Protein AF-A0A6J0C8S7-F1 (afdb_monomer_lite)

Radius of gyration: 35.41 Å; chains: 1; bounding box: 100×34×95 Å

Sequence (173 aa):
MGSNGHSARLMCNDGNVSSAFSALHLLRSYSLLAPPADALLGRHFMNTDGSATAALQKRLRGGKKPIPTEQKDEKYYERRKRNNEAAKKSRDARKIREDHIALKALMLEHENAILKVQIASLREEAQSLRHVLIKQQTSGISQVSPIDATTTGNNRDPRSQPRSTAASLPCRA

Secondary structure (DSSP, 8-state):
-------------------TT-HHHHHHHTTTTPPPTT--S-------SS-TTSTT--------PPPPGGG--HHHHHHHHHHHHHHHHHHHHHHHHHHHHHHHHHHHHHHHHHHHHHHHHHHHHHHHHHHHHHHHHHHTSTT------------------------------

Structure (mmCIF, N/CA/C/O backbone):
data_AF-A0A6J0C8S7-F1
#
_entry.id   AF-A0A6J0C8S7-F1
#
loop_
_atom_site.group_PDB
_atom_site.id
_atom_site.type_symbol
_atom_site.label_atom_id
_atom_site.label_alt_id
_atom_site.label_comp_id
_atom_site.label_asym_id
_atom_site.label_entity_id
_atom_site.label_seq_id
_atom_site.pdbx_PDB_ins_code
_atom_site.Cartn_x
_atom_site.Cartn_y
_atom_site.Cartn_z
_atom_site.occupancy
_atom_site.B_iso_or_equiv
_atom_site.auth_seq_id
_atom_site.auth_comp_id
_atom_site.auth_asym_id
_atom_site.auth_atom_id
_atom_site.pdbx_PDB_model_num
ATOM 1 N N . MET A 1 1 ? 51.017 17.704 -23.552 1.00 39.50 1 MET A N 1
ATOM 2 C CA . MET A 1 1 ? 50.329 18.856 -22.932 1.00 39.50 1 MET A CA 1
ATOM 3 C C . MET A 1 1 ? 49.028 19.040 -23.695 1.00 39.50 1 MET A C 1
ATOM 5 O O . MET A 1 1 ? 49.105 19.370 -24.861 1.00 39.50 1 MET A O 1
ATOM 9 N N . GLY A 1 2 ? 47.820 18.739 -23.249 1.00 43.22 2 GLY A N 1
ATOM 10 C CA . GLY A 1 2 ? 47.225 18.378 -21.968 1.00 43.22 2 GLY A CA 1
ATOM 11 C C . GLY A 1 2 ? 45.726 18.636 -22.189 1.00 43.22 2 GLY A C 1
ATOM 12 O O . GLY A 1 2 ? 45.360 19.684 -22.711 1.00 43.22 2 GLY A O 1
ATOM 13 N N . SER A 1 3 ? 44.886 17.636 -21.951 1.00 44.81 3 SER A N 1
ATOM 14 C CA . SER A 1 3 ? 43.490 17.586 -22.391 1.00 44.81 3 SER A CA 1
ATOM 15 C C . SER A 1 3 ? 42.597 18.610 -21.678 1.00 44.81 3 SER A C 1
ATOM 17 O O . SER A 1 3 ? 42.525 18.624 -20.453 1.00 44.81 3 SER A O 1
ATOM 19 N N . ASN A 1 4 ? 41.843 19.405 -22.442 1.00 42.97 4 ASN A N 1
ATOM 20 C CA . ASN A 1 4 ? 40.779 20.272 -21.927 1.00 42.97 4 ASN A CA 1
ATOM 21 C C . ASN A 1 4 ? 39.500 19.456 -21.678 1.00 42.97 4 ASN A C 1
ATOM 23 O O . ASN A 1 4 ? 38.641 19.336 -22.550 1.00 42.97 4 ASN A O 1
ATOM 27 N N . GLY A 1 5 ? 39.378 18.889 -20.478 1.00 42.19 5 GLY A N 1
ATOM 28 C CA . GLY A 1 5 ? 38.149 18.287 -19.964 1.00 42.19 5 GLY A CA 1
ATOM 29 C C . GLY A 1 5 ? 37.527 19.188 -18.904 1.00 42.19 5 GLY A C 1
ATOM 30 O O . GLY A 1 5 ? 37.996 19.233 -17.771 1.00 42.19 5 GLY A O 1
ATOM 31 N N . HIS A 1 6 ? 36.472 19.911 -19.271 1.00 42.41 6 HIS A N 1
ATOM 32 C CA . HIS A 1 6 ? 35.666 20.693 -18.339 1.00 42.41 6 HIS A CA 1
ATOM 33 C C . HIS A 1 6 ? 34.995 19.746 -17.332 1.00 42.41 6 HIS A C 1
ATOM 35 O O . HIS A 1 6 ? 34.060 19.020 -17.669 1.00 42.41 6 HIS A O 1
ATOM 41 N N . SER A 1 7 ? 35.490 19.749 -16.094 1.00 43.38 7 SER A N 1
ATOM 42 C CA . SER A 1 7 ? 34.882 19.058 -14.958 1.00 43.38 7 SER A CA 1
ATOM 43 C C . SER A 1 7 ? 33.591 19.782 -14.569 1.00 43.38 7 SER A C 1
ATOM 45 O O . SER A 1 7 ? 33.597 20.784 -13.852 1.00 43.38 7 SER A O 1
ATOM 47 N N . ALA A 1 8 ? 32.462 19.316 -15.102 1.00 47.69 8 ALA A N 1
ATOM 48 C CA . ALA A 1 8 ? 31.144 19.804 -14.727 1.00 47.69 8 ALA A CA 1
ATOM 49 C C . ALA A 1 8 ? 30.766 19.262 -13.338 1.00 47.69 8 ALA A C 1
ATOM 51 O O . ALA A 1 8 ? 30.161 18.205 -13.198 1.00 47.69 8 ALA A O 1
ATOM 52 N N . ARG A 1 9 ? 31.180 20.021 -12.321 1.00 44.09 9 ARG A N 1
ATOM 53 C CA . ARG A 1 9 ? 30.407 20.408 -11.133 1.00 44.09 9 ARG A CA 1
ATOM 54 C C . ARG A 1 9 ? 29.438 19.338 -10.592 1.00 44.09 9 ARG A C 1
ATOM 56 O O . ARG A 1 9 ? 28.272 19.285 -10.978 1.00 44.09 9 ARG A O 1
ATOM 63 N N . LEU A 1 10 ? 29.891 18.582 -9.587 1.00 48.19 10 LEU A N 1
ATOM 64 C CA . LEU A 1 10 ? 28.990 18.068 -8.554 1.00 48.19 10 LEU A CA 1
ATOM 65 C C . LEU A 1 10 ? 28.278 19.272 -7.919 1.00 48.19 10 LEU A C 1
ATOM 67 O O . LEU A 1 10 ? 28.908 20.104 -7.272 1.00 48.19 10 LEU A O 1
ATOM 71 N N . MET A 1 11 ? 26.968 19.363 -8.108 1.00 39.91 11 MET A N 1
ATOM 72 C CA . MET A 1 11 ? 26.088 20.105 -7.213 1.00 39.91 11 MET A CA 1
ATOM 73 C C . MET A 1 11 ? 25.202 19.056 -6.552 1.00 39.91 11 MET A C 1
ATOM 75 O O . MET A 1 11 ? 24.139 18.710 -7.067 1.00 39.91 11 MET A O 1
ATOM 79 N N . CYS A 1 12 ? 25.663 18.511 -5.427 1.00 41.50 12 CYS A N 1
ATOM 80 C CA . CYS A 1 12 ? 24.735 18.004 -4.428 1.00 41.50 12 CYS A CA 1
ATOM 81 C C . CYS A 1 12 ? 23.996 19.237 -3.910 1.00 41.50 12 CYS A C 1
ATOM 83 O O . CYS A 1 12 ? 24.548 20.041 -3.164 1.00 41.50 12 CYS A O 1
ATOM 85 N N . ASN A 1 13 ? 22.785 19.450 -4.418 1.00 39.19 13 ASN A N 1
ATOM 86 C CA . ASN A 1 13 ? 21.861 20.412 -3.849 1.00 39.19 13 ASN A CA 1
ATOM 87 C C . ASN A 1 13 ? 21.230 19.734 -2.632 1.00 39.19 13 ASN A C 1
ATOM 89 O O . ASN A 1 13 ? 20.124 19.200 -2.717 1.00 39.19 13 ASN A O 1
ATOM 93 N N . ASP A 1 14 ? 21.978 19.696 -1.529 1.00 42.12 14 ASP A N 1
ATOM 94 C CA . ASP A 1 14 ? 21.438 19.367 -0.216 1.00 42.12 14 ASP A CA 1
ATOM 95 C C . ASP A 1 14 ? 20.547 20.534 0.208 1.00 42.12 14 ASP A C 1
ATOM 97 O O . ASP A 1 14 ? 20.960 21.501 0.850 1.00 42.12 14 ASP A O 1
ATOM 101 N N . GLY A 1 15 ? 19.302 20.466 -0.261 1.00 40.47 15 GLY A N 1
ATOM 102 C CA . GLY A 1 15 ? 18.226 21.349 0.139 1.00 40.47 15 GLY A CA 1
ATOM 103 C C . GLY A 1 15 ? 17.934 21.151 1.618 1.00 40.47 15 GLY A C 1
ATOM 104 O O . GLY A 1 15 ? 17.125 20.312 2.003 1.00 40.47 15 GLY A O 1
ATOM 105 N N . ASN A 1 16 ? 18.580 21.963 2.445 1.00 57.03 16 ASN A N 1
ATOM 106 C CA . ASN A 1 16 ? 18.085 22.309 3.761 1.00 57.03 16 ASN A CA 1
ATOM 107 C C . ASN A 1 16 ? 16.700 22.957 3.610 1.00 57.03 16 ASN A C 1
ATOM 109 O O . ASN A 1 16 ? 16.625 24.093 3.160 1.00 57.03 16 ASN A O 1
ATOM 113 N N . VAL A 1 17 ? 15.633 22.263 4.009 1.00 44.31 17 VAL A N 1
ATOM 114 C CA . VAL A 1 17 ? 14.657 22.822 4.955 1.00 44.31 17 VAL A CA 1
ATOM 115 C C . VAL A 1 17 ? 13.978 21.689 5.721 1.00 44.31 17 VAL A C 1
ATOM 117 O O . VAL A 1 17 ? 13.258 20.858 5.175 1.00 44.31 17 VAL A O 1
ATOM 120 N N . SER A 1 18 ? 14.223 21.686 7.026 1.00 53.66 18 SER A N 1
ATOM 121 C CA . SER A 1 18 ? 13.442 21.010 8.055 1.00 53.66 18 SER A CA 1
ATOM 122 C C . SER A 1 18 ? 11.930 21.141 7.792 1.00 53.66 18 SER A C 1
ATOM 124 O O . SER A 1 18 ? 11.334 22.182 8.063 1.00 53.66 18 SER A O 1
ATOM 126 N N . SER A 1 19 ? 11.288 20.096 7.254 1.00 55.84 19 SER A N 1
ATOM 127 C CA . SER A 1 19 ? 9.820 20.046 7.109 1.00 55.84 19 SER A CA 1
ATOM 128 C C . SER A 1 19 ? 9.114 19.548 8.378 1.00 55.84 19 SER A C 1
ATOM 130 O O . SER A 1 19 ? 7.886 19.478 8.431 1.00 55.84 19 SER A O 1
ATOM 132 N N . ALA A 1 20 ? 9.872 19.239 9.432 1.00 54.81 20 ALA A N 1
ATOM 133 C CA . ALA A 1 20 ? 9.364 18.565 10.620 1.00 54.81 20 ALA A CA 1
ATOM 134 C C . ALA A 1 20 ? 8.708 19.490 11.666 1.00 54.81 20 ALA A C 1
ATOM 136 O O . ALA A 1 20 ? 8.334 19.010 12.730 1.00 54.81 20 ALA A O 1
ATOM 137 N N . PHE A 1 21 ? 8.530 20.789 11.397 1.00 57.03 21 PHE A N 1
ATOM 138 C CA . PHE A 1 21 ? 7.951 21.718 12.384 1.00 57.03 21 PHE A CA 1
ATOM 139 C C . PHE A 1 21 ? 6.958 22.736 11.805 1.00 57.03 21 PHE A C 1
ATOM 141 O O . PHE A 1 21 ? 6.811 23.841 12.320 1.00 57.03 21 PHE A O 1
ATOM 148 N N . SER A 1 22 ? 6.246 22.390 10.728 1.00 75.19 22 SER A N 1
ATOM 149 C CA . SER A 1 22 ? 5.082 23.185 10.319 1.00 75.19 22 SER A CA 1
ATOM 150 C C . SER A 1 22 ? 3.833 22.689 11.043 1.00 75.19 22 SER A C 1
ATOM 152 O O . SER A 1 22 ? 3.533 21.494 11.014 1.00 75.19 22 SER A O 1
ATOM 154 N N . ALA A 1 23 ? 3.055 23.603 11.630 1.00 67.56 23 ALA A N 1
ATOM 155 C CA . ALA A 1 23 ? 1.736 23.294 12.188 1.00 67.56 23 ALA A CA 1
ATOM 156 C C . ALA A 1 23 ? 0.842 22.568 11.163 1.00 67.56 23 ALA A C 1
ATOM 158 O O . ALA A 1 23 ? 0.093 21.664 11.518 1.00 67.56 23 ALA A O 1
ATOM 159 N N . LEU A 1 24 ? 0.995 22.880 9.871 1.00 70.38 24 LEU A N 1
ATOM 160 C CA . LEU A 1 24 ? 0.286 22.201 8.785 1.00 70.38 24 LEU A CA 1
ATOM 161 C C . LEU A 1 24 ? 0.676 20.721 8.645 1.00 70.38 24 LEU A C 1
ATOM 163 O O . LEU A 1 24 ? -0.181 19.903 8.318 1.00 70.38 24 LEU A O 1
ATOM 167 N N . HIS A 1 25 ? 1.934 20.361 8.916 1.00 77.75 25 HIS A N 1
ATOM 168 C CA . HIS A 1 25 ? 2.399 18.972 8.880 1.00 77.75 25 HIS A CA 1
ATOM 169 C C . 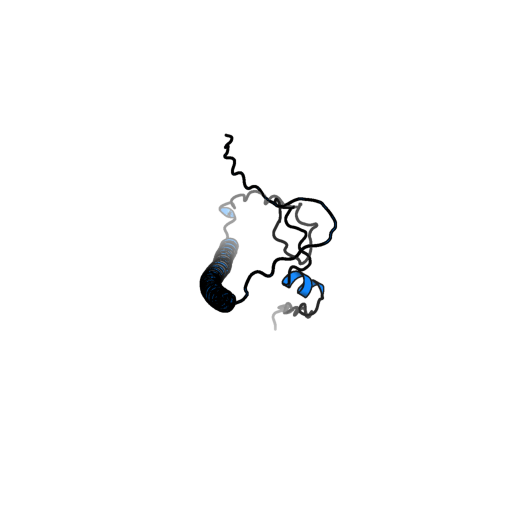HIS A 1 25 ? 1.773 18.157 10.019 1.00 77.75 25 HIS A C 1
ATOM 171 O O . HIS A 1 25 ? 1.263 17.064 9.780 1.00 77.75 25 HIS A O 1
ATOM 177 N N . LEU A 1 26 ? 1.720 18.731 11.229 1.00 74.44 26 LEU A N 1
ATOM 178 C CA . LEU A 1 26 ? 1.035 18.123 12.374 1.00 74.44 26 LEU A CA 1
ATOM 179 C C . LEU A 1 26 ? -0.477 17.987 12.121 1.00 74.44 26 LEU A C 1
ATOM 181 O O . LEU A 1 26 ? -1.047 16.910 12.265 1.00 74.44 26 LEU A O 1
ATOM 185 N N . LEU A 1 27 ? -1.149 19.051 11.681 1.00 77.69 27 LEU A N 1
ATOM 186 C CA . LEU A 1 27 ? -2.595 19.016 11.422 1.00 77.69 27 LEU A CA 1
ATOM 187 C C . LEU A 1 27 ? -2.969 17.977 10.353 1.00 77.69 27 LEU A C 1
ATOM 189 O O . LEU A 1 27 ? -4.016 17.331 10.446 1.00 77.69 27 LEU A O 1
ATOM 193 N N . ARG A 1 28 ? -2.096 17.782 9.360 1.00 75.06 28 ARG A N 1
ATOM 194 C CA . ARG A 1 28 ? -2.278 16.793 8.296 1.00 75.06 28 ARG A CA 1
ATOM 195 C C . ARG A 1 28 ? -1.966 15.366 8.748 1.00 75.06 28 ARG A C 1
ATOM 197 O O . ARG A 1 28 ? -2.673 14.457 8.323 1.00 75.06 28 ARG A O 1
ATOM 204 N N . SER A 1 29 ? -0.978 15.159 9.624 1.00 76.25 29 SER A N 1
ATOM 205 C CA . SER A 1 29 ? -0.665 13.836 10.186 1.00 76.25 29 SER A CA 1
ATOM 206 C C . SER A 1 29 ? -1.727 13.349 11.173 1.00 76.25 29 SER A C 1
ATOM 208 O O . SER A 1 29 ? -2.017 12.158 11.217 1.00 76.25 29 SER A O 1
ATOM 210 N N . TYR A 1 30 ? -2.344 14.264 11.925 1.00 75.00 30 TYR A N 1
ATOM 211 C CA . TYR A 1 30 ? -3.403 13.951 12.892 1.00 75.00 30 TYR A CA 1
ATOM 212 C C . TYR A 1 30 ? -4.821 14.018 12.299 1.00 75.00 30 TYR A C 1
ATOM 214 O O . TYR A 1 30 ? -5.795 13.852 13.024 1.00 75.00 30 TYR A O 1
ATOM 222 N N . SER A 1 31 ? -4.961 14.231 10.982 1.00 67.75 31 SER A N 1
ATOM 223 C CA . SER A 1 31 ? -6.255 14.282 10.275 1.00 67.75 31 SER A CA 1
ATOM 224 C C . SER A 1 31 ? -7.287 15.255 10.878 1.00 67.75 31 SER A C 1
ATOM 226 O O . SER A 1 31 ? -8.486 15.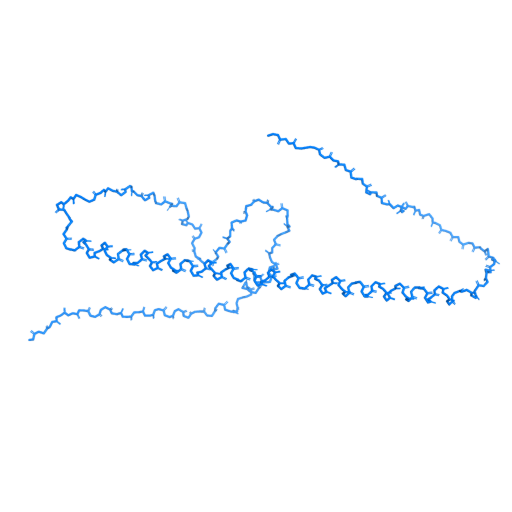086 10.680 1.00 67.75 31 SER A O 1
ATOM 228 N N . LEU A 1 32 ? -6.842 16.313 11.566 1.00 66.19 32 LEU A N 1
ATOM 229 C CA . LEU A 1 32 ? -7.719 17.282 12.252 1.00 66.19 32 LEU A CA 1
ATOM 230 C C . LEU A 1 32 ? -8.396 18.281 11.294 1.00 66.19 32 LEU A C 1
ATOM 232 O O . LEU A 1 32 ? -9.149 19.149 11.722 1.00 66.19 32 LEU A O 1
ATOM 236 N N . LEU A 1 33 ? -8.130 18.153 9.991 1.00 61.19 33 LEU A N 1
ATOM 237 C CA . LEU A 1 33 ? -8.704 18.959 8.913 1.00 61.19 33 LEU A CA 1
ATOM 238 C C . LEU A 1 33 ? -9.339 18.070 7.826 1.00 61.19 33 LEU A C 1
ATOM 240 O O . LEU A 1 33 ? -9.247 18.353 6.630 1.00 61.19 33 LEU A O 1
ATOM 244 N N . ALA A 1 34 ? -9.929 16.938 8.218 1.00 64.19 34 ALA A N 1
ATOM 245 C CA . ALA A 1 34 ? -10.782 16.156 7.331 1.00 64.19 34 ALA A CA 1
ATOM 246 C C . ALA A 1 34 ? -12.224 16.705 7.405 1.00 64.19 34 ALA A C 1
ATOM 248 O O . ALA A 1 34 ? -12.791 16.733 8.496 1.00 64.19 34 ALA A O 1
ATOM 249 N N . PRO A 1 35 ? -12.835 17.159 6.291 1.00 58.91 35 PRO A N 1
ATOM 250 C CA . PRO A 1 35 ? -14.248 17.537 6.293 1.00 58.91 35 PRO A CA 1
ATOM 251 C C . PRO A 1 35 ? -15.136 16.310 6.586 1.00 58.91 35 PRO A C 1
ATOM 253 O O . PRO A 1 35 ? -14.719 15.187 6.274 1.00 58.91 35 PRO A O 1
ATOM 256 N N . PRO A 1 36 ? -16.335 16.507 7.173 1.00 55.22 36 PRO A N 1
ATOM 257 C CA . PRO A 1 36 ? -17.237 15.423 7.559 1.00 55.22 36 PRO A CA 1
ATOM 258 C C . PRO A 1 36 ? -17.578 14.514 6.369 1.00 55.22 36 PRO A C 1
ATOM 260 O O . PRO A 1 36 ? -17.585 14.941 5.214 1.00 55.22 36 PRO A O 1
ATOM 263 N N . ALA A 1 37 ? -17.815 13.240 6.678 1.00 54.06 37 ALA A N 1
ATOM 264 C CA . ALA A 1 37 ? -17.757 12.087 5.778 1.00 54.06 37 ALA A CA 1
ATOM 265 C C . ALA A 1 37 ? -18.808 12.019 4.644 1.00 54.06 37 ALA A C 1
ATOM 267 O O . ALA A 1 37 ? -18.875 11.005 3.953 1.00 54.06 37 ALA A O 1
ATOM 268 N N . ASP A 1 38 ? -19.557 13.088 4.372 1.00 49.94 38 ASP A N 1
ATOM 269 C CA . ASP A 1 38 ? -20.622 13.089 3.357 1.00 49.94 38 ASP A CA 1
ATOM 270 C C . ASP A 1 38 ? -20.126 13.405 1.930 1.00 49.94 38 ASP A C 1
ATOM 272 O O . ASP A 1 38 ? -20.888 13.359 0.968 1.00 49.94 38 ASP A O 1
ATOM 276 N N . ALA A 1 39 ? -18.829 13.665 1.739 1.00 53.09 39 ALA A N 1
ATOM 277 C CA . ALA A 1 39 ? -18.226 13.924 0.424 1.00 53.09 39 ALA A CA 1
ATOM 278 C C . ALA A 1 39 ? -17.606 12.658 -0.213 1.00 53.09 39 ALA A C 1
ATOM 280 O O . ALA A 1 39 ? -16.442 12.651 -0.629 1.00 53.09 39 ALA A O 1
ATOM 281 N N . LEU A 1 40 ? -18.358 11.556 -0.249 1.00 53.84 40 LEU A N 1
ATOM 282 C CA . LEU A 1 40 ? -17.873 10.215 -0.598 1.00 53.84 40 LEU A CA 1
ATOM 283 C C . LEU A 1 40 ? -17.953 9.894 -2.105 1.00 53.84 40 LEU A C 1
ATOM 285 O O . LEU A 1 40 ? -18.485 8.863 -2.494 1.00 53.84 40 LEU A O 1
ATOM 289 N N . LEU A 1 41 ? -17.397 10.752 -2.967 1.00 47.81 41 LEU A N 1
ATOM 290 C CA . LEU A 1 41 ? -17.078 10.413 -4.364 1.00 47.81 41 LEU A CA 1
ATOM 291 C C . LEU A 1 41 ? -16.039 11.403 -4.905 1.00 47.81 41 LEU A C 1
ATOM 293 O O . LEU A 1 41 ? -16.362 12.507 -5.329 1.00 47.81 41 LEU A O 1
ATOM 297 N N . GLY A 1 42 ? -14.768 11.001 -4.881 1.00 46.75 42 GLY A N 1
ATOM 298 C CA . GLY A 1 42 ? -13.705 11.734 -5.575 1.00 46.75 42 GLY A CA 1
ATOM 299 C C . GLY A 1 42 ? -12.583 12.260 -4.689 1.00 46.75 42 GLY A C 1
ATOM 300 O O . GLY A 1 42 ? -12.151 13.397 -4.851 1.00 46.75 42 GLY A O 1
ATOM 301 N N . ARG A 1 43 ? -12.043 11.447 -3.774 1.00 49.53 43 ARG A N 1
ATOM 302 C CA . ARG A 1 43 ? -10.780 11.800 -3.114 1.00 49.53 43 ARG A CA 1
ATOM 303 C C . ARG A 1 43 ? -9.606 11.227 -3.901 1.00 49.53 43 ARG A C 1
ATOM 305 O O . ARG A 1 43 ? -9.119 10.130 -3.651 1.00 49.53 43 ARG A O 1
ATOM 312 N N . HIS A 1 44 ? -9.172 12.011 -4.881 1.00 44.28 44 HIS A N 1
ATOM 313 C CA . HIS A 1 44 ? -7.848 11.908 -5.474 1.00 44.28 44 HIS A CA 1
ATOM 314 C C . HIS A 1 44 ? -6.810 12.008 -4.341 1.00 44.28 44 HIS A C 1
ATOM 316 O O . HIS A 1 44 ? -6.862 12.920 -3.514 1.00 44.28 44 HIS A O 1
ATOM 322 N N . PHE A 1 45 ? -5.901 11.041 -4.275 1.00 44.50 45 PHE A N 1
ATOM 323 C CA . PHE A 1 45 ? -4.805 10.980 -3.310 1.00 44.50 45 PHE A CA 1
ATOM 324 C C . PHE A 1 45 ? -3.957 12.265 -3.422 1.00 44.50 45 PHE A C 1
ATOM 326 O O . PHE A 1 45 ? -3.478 12.603 -4.506 1.00 44.50 45 PHE A O 1
ATOM 333 N N . MET A 1 46 ? -3.834 13.028 -2.333 1.00 37.66 46 MET A N 1
ATOM 334 C CA . MET A 1 46 ? -3.207 14.352 -2.335 1.00 37.66 46 MET A CA 1
ATOM 335 C C . MET A 1 46 ? -1.691 14.247 -2.122 1.00 37.66 46 MET A C 1
ATOM 337 O O . MET A 1 46 ? -1.239 14.211 -0.977 1.00 37.66 46 MET A O 1
ATOM 341 N N . ASN A 1 47 ? -0.911 14.287 -3.204 1.00 39.88 47 ASN A N 1
ATOM 342 C CA . ASN A 1 47 ? 0.497 14.672 -3.114 1.00 39.88 47 ASN A CA 1
ATOM 343 C C . ASN A 1 47 ? 0.570 16.198 -2.986 1.00 39.88 47 ASN A C 1
ATOM 345 O O . ASN A 1 47 ? 0.359 16.929 -3.952 1.00 39.88 47 ASN A O 1
ATOM 349 N N . THR A 1 48 ? 0.829 16.675 -1.774 1.00 47.34 48 THR A N 1
ATOM 350 C CA . THR A 1 48 ? 1.389 18.006 -1.548 1.00 47.34 48 THR A CA 1
ATOM 351 C C . THR A 1 48 ? 2.872 17.904 -1.837 1.00 47.34 48 THR A C 1
ATOM 353 O O . THR A 1 48 ? 3.545 17.159 -1.140 1.00 47.34 48 THR A O 1
ATOM 356 N N . ASP A 1 49 ? 3.300 18.524 -2.935 1.00 38.06 49 ASP A N 1
ATOM 357 C CA . ASP A 1 49 ? 4.529 19.313 -3.083 1.00 38.06 49 ASP A CA 1
ATOM 358 C C . ASP A 1 49 ? 4.595 19.777 -4.549 1.00 38.06 49 ASP A C 1
ATOM 360 O O . ASP A 1 49 ? 4.900 19.000 -5.447 1.00 38.06 49 ASP A O 1
ATOM 364 N N . GLY A 1 50 ? 4.241 21.046 -4.786 1.00 45.56 50 GLY A N 1
ATOM 365 C CA . GLY A 1 50 ? 4.537 21.787 -6.019 1.00 45.56 50 GLY A CA 1
ATOM 366 C C . GLY A 1 50 ? 3.804 21.376 -7.310 1.00 45.56 50 GLY A C 1
ATOM 367 O O . GLY A 1 50 ? 4.076 20.344 -7.909 1.00 45.56 50 GLY A O 1
ATOM 368 N N . SER A 1 51 ? 3.002 22.307 -7.846 1.00 45.28 51 SER A N 1
ATOM 369 C CA . SER A 1 51 ? 2.494 22.341 -9.237 1.00 45.28 51 SER A CA 1
ATOM 370 C C . SER A 1 51 ? 1.189 21.584 -9.548 1.00 45.28 51 SER A C 1
ATOM 372 O O . SER A 1 51 ? 1.125 20.692 -10.393 1.00 45.28 51 SER A O 1
ATOM 374 N N . ALA A 1 52 ? 0.087 22.028 -8.936 1.00 45.09 52 ALA A N 1
ATOM 375 C CA . ALA A 1 52 ? -1.277 21.637 -9.313 1.00 45.09 52 ALA A CA 1
ATOM 376 C C . ALA A 1 52 ? -1.843 22.390 -10.546 1.00 45.09 52 ALA A C 1
ATOM 378 O O . ALA A 1 52 ? -3.027 22.270 -10.843 1.00 45.09 52 ALA A O 1
ATOM 379 N N . THR A 1 53 ? -1.022 23.128 -11.306 1.00 48.56 53 THR A N 1
ATOM 380 C CA . THR A 1 53 ? -1.417 23.759 -12.587 1.00 48.56 53 THR A CA 1
ATOM 381 C C . THR A 1 53 ? -0.814 23.077 -13.826 1.00 48.56 53 THR A C 1
ATOM 383 O O . THR A 1 53 ? -1.131 23.456 -14.950 1.00 48.56 53 THR A O 1
ATOM 386 N N . ALA A 1 54 ? -0.007 22.019 -13.665 1.00 51.00 54 ALA A N 1
ATOM 387 C CA . ALA A 1 54 ? 0.640 21.305 -14.778 1.00 51.00 54 ALA A CA 1
ATOM 388 C C . ALA A 1 54 ? -0.093 20.024 -15.248 1.00 51.00 54 ALA A C 1
ATOM 390 O O . ALA A 1 54 ? 0.359 19.354 -16.177 1.00 51.00 54 ALA A O 1
ATOM 391 N N . ALA A 1 55 ? -1.222 19.656 -14.629 1.00 53.16 55 ALA A N 1
ATOM 392 C CA . ALA A 1 55 ? -1.853 18.344 -14.825 1.00 53.16 55 ALA A CA 1
ATOM 393 C C . ALA A 1 55 ? -2.731 18.206 -16.090 1.00 53.16 55 ALA A C 1
ATOM 395 O O . ALA A 1 55 ? -3.010 17.081 -16.505 1.00 53.16 55 ALA A O 1
ATOM 396 N N . LEU A 1 56 ? -3.128 19.305 -16.748 1.00 53.97 56 LEU A N 1
ATOM 397 C CA . LEU A 1 56 ? -3.916 19.244 -17.994 1.00 53.97 56 LEU A CA 1
ATOM 398 C C . LEU A 1 56 ? -3.047 19.210 -19.264 1.00 53.97 56 LEU A C 1
ATOM 400 O O . LEU A 1 56 ? -3.526 18.883 -20.345 1.00 53.97 56 LEU A O 1
ATOM 404 N N . GLN A 1 57 ? -1.739 19.443 -19.152 1.00 58.75 57 GLN A N 1
ATOM 405 C CA . GLN A 1 57 ? -0.808 19.270 -20.267 1.00 58.75 57 GLN A CA 1
ATOM 406 C C . GLN A 1 57 ? -0.278 17.836 -20.286 1.00 58.75 57 GLN A C 1
ATOM 408 O O . GLN A 1 57 ? 0.925 17.582 -20.193 1.00 58.75 57 GLN A O 1
ATOM 413 N N . LYS A 1 58 ? -1.183 16.861 -20.430 1.00 57.22 58 LYS A N 1
ATOM 414 C CA . LYS A 1 58 ? -0.808 15.500 -20.828 1.00 57.22 58 LYS A CA 1
ATOM 415 C C . LYS A 1 58 ? -0.280 15.610 -22.258 1.00 57.22 58 LYS A C 1
ATOM 417 O O . LYS A 1 58 ? -1.021 15.429 -23.217 1.00 57.22 58 LYS A O 1
ATOM 422 N N . ARG A 1 59 ? 0.997 15.985 -22.414 1.00 63.22 59 ARG A N 1
ATOM 423 C CA . ARG A 1 59 ? 1.688 15.970 -23.705 1.00 63.22 59 ARG A CA 1
ATOM 424 C C . ARG A 1 59 ? 1.481 14.577 -24.276 1.00 63.22 59 ARG A C 1
ATOM 426 O O . ARG A 1 59 ? 2.037 13.610 -23.750 1.00 63.22 59 ARG A O 1
ATOM 433 N N . LEU A 1 60 ? 0.623 14.483 -25.292 1.00 67.62 60 LEU A N 1
ATOM 434 C CA . LEU A 1 60 ? 0.384 13.264 -26.043 1.00 67.62 60 LEU A CA 1
ATOM 435 C C . LEU A 1 60 ? 1.761 12.791 -26.488 1.00 67.62 60 LEU A C 1
ATOM 437 O O . LEU A 1 60 ? 2.434 13.457 -27.275 1.00 67.62 60 LEU A O 1
ATOM 441 N N . ARG A 1 61 ? 2.245 11.705 -25.880 1.00 67.25 61 ARG A N 1
ATOM 442 C CA . ARG A 1 61 ? 3.529 11.121 -26.251 1.00 67.25 61 ARG A CA 1
ATOM 443 C C . ARG A 1 61 ? 3.358 10.657 -27.688 1.00 67.25 61 ARG A C 1
ATOM 445 O O . ARG A 1 61 ? 2.696 9.650 -27.916 1.00 67.25 61 ARG A O 1
ATOM 452 N N . GLY A 1 62 ? 3.893 11.439 -28.626 1.00 69.31 62 GLY A N 1
ATOM 453 C CA . GLY A 1 62 ? 3.838 11.136 -30.049 1.00 69.31 62 GLY A CA 1
ATOM 454 C C . GLY A 1 62 ? 4.237 9.684 -30.293 1.00 69.31 62 GLY A C 1
ATOM 455 O O . GLY A 1 62 ? 5.146 9.163 -29.635 1.00 69.31 62 GLY A O 1
ATOM 456 N N . GLY A 1 63 ? 3.507 9.022 -31.192 1.00 71.12 63 GLY A N 1
ATOM 457 C CA . GLY A 1 63 ? 3.734 7.624 -31.534 1.00 71.12 63 GLY A CA 1
ATOM 458 C C . GLY A 1 63 ? 5.207 7.372 -31.853 1.00 71.12 63 GLY A C 1
ATOM 459 O O . GLY A 1 63 ? 5.849 8.140 -32.570 1.00 71.12 63 GLY A O 1
ATOM 460 N N . LYS A 1 64 ? 5.761 6.301 -31.284 1.00 78.62 64 LYS A N 1
ATOM 461 C CA . LYS A 1 64 ? 7.154 5.916 -31.511 1.00 78.62 64 LYS A CA 1
ATOM 462 C C . LYS A 1 64 ? 7.268 5.369 -32.933 1.00 78.62 64 LYS A C 1
ATOM 464 O O . LYS A 1 64 ? 6.880 4.230 -33.172 1.00 78.62 64 LYS A O 1
ATOM 469 N N . LYS A 1 65 ? 7.788 6.168 -33.865 1.00 79.88 65 LYS A N 1
ATOM 470 C CA . LYS A 1 65 ? 8.170 5.668 -35.190 1.00 79.88 65 LYS A CA 1
ATOM 471 C C . LYS A 1 65 ? 9.374 4.725 -35.025 1.00 79.88 65 LYS A C 1
ATOM 473 O O . LYS A 1 65 ? 10.313 5.094 -34.310 1.00 79.88 65 LYS A O 1
ATOM 478 N N . PRO A 1 66 ? 9.353 3.516 -35.612 1.00 79.44 66 PRO A N 1
ATOM 479 C CA . PRO A 1 66 ? 10.523 2.647 -35.642 1.00 79.44 66 PRO A CA 1
ATOM 480 C C . PRO A 1 66 ? 11.704 3.386 -36.272 1.00 79.44 66 PRO A C 1
ATOM 482 O O . PRO A 1 66 ? 11.531 4.096 -37.260 1.00 79.44 66 PRO A O 1
ATOM 485 N N . ILE A 1 67 ? 12.891 3.242 -35.686 1.00 79.38 67 ILE A N 1
ATOM 486 C CA . ILE A 1 67 ? 14.111 3.824 -36.254 1.00 79.38 67 ILE A CA 1
ATOM 487 C C . ILE A 1 67 ? 14.516 2.959 -37.460 1.00 79.38 67 ILE A C 1
ATOM 489 O O . ILE A 1 67 ? 14.624 1.738 -37.273 1.00 79.38 67 ILE A O 1
ATOM 493 N N . PRO A 1 68 ? 14.713 3.551 -38.657 1.00 86.12 68 PRO A N 1
ATOM 494 C CA . PRO A 1 68 ? 15.179 2.844 -39.849 1.00 86.12 68 PRO A CA 1
ATOM 495 C C . PRO A 1 68 ? 16.462 2.048 -39.595 1.00 86.12 68 PRO A C 1
ATOM 497 O O . PRO A 1 68 ? 17.264 2.395 -38.724 1.00 86.12 68 PRO A O 1
ATOM 500 N N . THR A 1 69 ? 16.647 0.957 -40.332 1.00 77.12 69 THR A N 1
ATOM 501 C CA . THR A 1 69 ? 17.780 0.035 -40.169 1.00 77.12 69 THR A CA 1
ATOM 502 C C . THR A 1 69 ? 19.128 0.708 -40.393 1.00 77.12 69 THR A C 1
ATOM 504 O O . THR A 1 69 ? 20.074 0.392 -39.678 1.00 77.12 69 THR A O 1
ATOM 507 N N . GLU A 1 70 ? 19.184 1.699 -41.281 1.00 77.88 70 GLU A N 1
ATOM 508 C CA . GLU A 1 70 ? 20.396 2.443 -41.641 1.00 77.88 70 GLU A CA 1
ATOM 509 C C . GLU A 1 70 ? 20.855 3.412 -40.536 1.00 77.88 70 GLU A C 1
ATOM 511 O O . GLU A 1 70 ? 21.954 3.940 -40.610 1.00 77.88 70 GLU A O 1
ATOM 516 N N . GLN A 1 71 ? 20.024 3.662 -39.512 1.00 77.31 71 GLN A N 1
ATOM 517 C CA . GLN A 1 71 ? 20.315 4.581 -38.396 1.00 77.31 71 GLN A CA 1
ATOM 518 C C . GLN A 1 71 ? 20.621 3.851 -37.076 1.00 77.31 71 GLN A C 1
ATOM 520 O O . GLN A 1 71 ? 20.714 4.469 -36.006 1.00 77.31 71 GLN A O 1
ATOM 525 N N . LYS A 1 72 ? 20.720 2.516 -37.111 1.00 87.69 72 LYS A N 1
ATOM 526 C CA . LYS A 1 72 ? 21.076 1.691 -35.949 1.00 87.69 72 LYS A CA 1
ATOM 527 C C . LYS A 1 72 ? 22.591 1.531 -35.849 1.00 87.69 72 LYS A C 1
ATOM 529 O O . LYS A 1 72 ? 23.115 0.430 -35.973 1.00 87.69 72 LYS A O 1
ATOM 534 N N . ASP A 1 73 ? 23.268 2.637 -35.576 1.00 91.56 73 ASP A N 1
ATOM 535 C CA . ASP A 1 73 ? 24.717 2.661 -35.363 1.00 91.56 73 ASP A CA 1
ATOM 536 C C . ASP A 1 73 ? 25.092 2.167 -33.956 1.00 91.56 73 ASP A C 1
ATOM 538 O O . ASP A 1 73 ? 24.245 2.056 -33.064 1.00 91.56 73 ASP A O 1
ATOM 542 N N . GLU A 1 74 ? 26.387 1.989 -33.691 1.00 91.94 74 GLU A N 1
ATOM 543 C CA . GLU A 1 74 ? 26.916 1.620 -32.366 1.00 91.94 74 GLU A CA 1
ATOM 544 C C . GLU A 1 74 ? 26.377 2.533 -31.244 1.00 91.94 74 GLU A C 1
ATOM 546 O O . GLU A 1 74 ? 25.835 2.090 -30.228 1.00 91.94 74 GLU A O 1
ATOM 551 N N . LYS A 1 75 ? 26.369 3.849 -31.490 1.00 92.12 75 LYS A N 1
ATOM 552 C CA . LYS A 1 75 ? 25.846 4.859 -30.555 1.00 92.12 75 LYS A CA 1
ATOM 553 C C . LYS A 1 75 ? 24.349 4.672 -30.250 1.00 92.12 75 LYS A C 1
ATOM 555 O O . LYS A 1 75 ? 23.875 5.105 -29.193 1.00 92.12 75 LYS A O 1
ATOM 560 N N . TYR A 1 76 ? 23.568 4.099 -31.172 1.00 93.56 76 TYR A N 1
ATOM 561 C CA . TYR A 1 76 ? 22.167 3.746 -30.925 1.00 93.56 76 TYR A CA 1
ATOM 562 C C . TYR A 1 76 ? 22.066 2.548 -29.976 1.00 93.56 76 TYR A C 1
ATOM 564 O O . TYR A 1 76 ? 21.307 2.623 -29.001 1.00 93.56 76 TYR A O 1
ATOM 572 N N . TYR A 1 77 ? 22.846 1.489 -30.213 1.00 94.44 77 TYR A N 1
ATOM 573 C CA . TYR A 1 77 ? 22.854 0.292 -29.370 1.00 94.44 77 TYR A CA 1
ATOM 574 C C . TYR A 1 77 ? 23.262 0.603 -27.930 1.00 94.44 77 TYR A C 1
ATOM 576 O O . TYR A 1 77 ? 22.564 0.188 -27.002 1.00 94.44 77 TYR A O 1
ATOM 584 N N . GLU A 1 78 ? 24.282 1.436 -27.720 1.00 95.81 78 GLU A N 1
ATOM 585 C CA . GLU A 1 78 ? 24.668 1.890 -26.379 1.00 95.81 78 GLU A CA 1
ATOM 586 C C . GLU A 1 78 ? 23.534 2.627 -25.648 1.00 95.81 78 GLU A C 1
ATOM 588 O O . GLU A 1 78 ? 23.250 2.359 -24.476 1.00 95.81 78 GLU A O 1
ATOM 593 N N . ARG A 1 79 ? 22.854 3.565 -26.331 1.00 95.88 79 ARG A N 1
ATOM 594 C CA . ARG A 1 79 ? 21.701 4.280 -25.754 1.00 95.88 79 ARG A CA 1
ATOM 595 C C . ARG A 1 79 ? 20.568 3.314 -25.428 1.00 95.88 79 ARG A C 1
ATOM 597 O O . ARG A 1 79 ? 19.923 3.457 -24.387 1.00 95.88 79 ARG A O 1
ATOM 604 N N . ARG A 1 80 ? 20.311 2.340 -26.305 1.00 96.81 80 ARG A N 1
ATOM 605 C CA . ARG A 1 80 ? 19.252 1.344 -26.120 1.00 96.81 80 ARG A CA 1
ATOM 606 C C . ARG A 1 80 ? 19.548 0.440 -24.928 1.00 96.81 80 ARG A C 1
ATOM 608 O O . ARG A 1 80 ? 18.655 0.236 -24.107 1.00 96.81 80 ARG A O 1
ATOM 615 N N . LYS A 1 81 ? 20.796 -0.014 -24.789 1.00 97.69 81 LYS A N 1
ATOM 616 C CA . LYS A 1 81 ? 21.284 -0.790 -23.644 1.00 97.69 81 LYS A CA 1
ATOM 617 C C . LYS A 1 81 ? 21.087 -0.024 -22.333 1.00 97.69 81 LYS A C 1
ATOM 619 O O . LYS A 1 81 ? 20.382 -0.514 -21.454 1.00 97.69 81 LYS A O 1
ATOM 624 N N . ARG A 1 82 ? 21.561 1.226 -22.255 1.00 97.69 82 ARG A N 1
ATOM 625 C CA . ARG A 1 82 ? 21.369 2.091 -21.073 1.00 97.69 82 ARG A CA 1
ATOM 626 C C . ARG A 1 82 ? 19.895 2.331 -20.736 1.00 97.69 82 ARG A C 1
ATOM 628 O O . ARG A 1 82 ? 19.516 2.316 -19.568 1.00 97.69 82 ARG A O 1
ATOM 635 N N . ASN A 1 83 ? 19.036 2.534 -21.737 1.00 97.88 83 ASN A N 1
ATOM 636 C CA . ASN A 1 83 ? 17.600 2.705 -21.501 1.00 97.88 83 ASN A CA 1
ATOM 637 C C . ASN A 1 83 ? 16.941 1.428 -20.958 1.00 97.88 83 ASN A C 1
ATOM 639 O O . ASN A 1 83 ? 16.092 1.521 -20.073 1.00 97.88 83 ASN A O 1
ATOM 643 N N . ASN A 1 84 ? 17.336 0.255 -21.454 1.00 98.12 84 ASN A N 1
ATOM 644 C CA . ASN A 1 84 ? 16.831 -1.026 -20.963 1.00 98.12 84 ASN A CA 1
ATOM 645 C C . ASN A 1 84 ? 17.270 -1.282 -19.513 1.00 98.12 84 ASN A C 1
ATOM 647 O O . ASN A 1 84 ? 16.443 -1.672 -18.690 1.00 98.12 84 ASN A O 1
ATOM 651 N N . GLU A 1 85 ? 18.532 -0.998 -19.182 1.00 98.38 85 GLU A N 1
ATOM 652 C CA . GLU A 1 85 ? 19.053 -1.084 -17.811 1.00 98.38 85 GLU A CA 1
ATOM 653 C C . GLU A 1 85 ? 18.303 -0.137 -16.864 1.00 98.38 85 GLU A C 1
ATOM 655 O O . GLU A 1 85 ? 17.822 -0.557 -15.810 1.00 98.38 85 GLU A O 1
ATOM 660 N N . ALA A 1 86 ? 18.108 1.122 -17.267 1.00 98.06 86 ALA A N 1
ATOM 661 C CA . ALA A 1 86 ? 17.340 2.094 -16.492 1.00 98.06 86 ALA A CA 1
ATOM 662 C C . ALA A 1 86 ? 15.871 1.670 -16.315 1.00 98.06 86 ALA A C 1
ATOM 664 O O . ALA A 1 86 ? 15.306 1.821 -15.231 1.00 98.06 86 ALA A O 1
ATOM 665 N N . ALA A 1 87 ? 15.250 1.108 -17.356 1.00 98.44 87 ALA A N 1
ATOM 666 C CA . ALA A 1 87 ? 13.886 0.597 -17.288 1.00 98.44 87 ALA A CA 1
ATOM 667 C C . ALA A 1 87 ? 13.774 -0.590 -16.322 1.00 98.44 87 ALA A C 1
ATOM 669 O O . ALA A 1 87 ? 12.819 -0.641 -15.548 1.00 98.44 87 ALA A O 1
ATOM 670 N N . LYS A 1 88 ? 14.754 -1.505 -16.324 1.00 98.44 88 LYS A N 1
ATOM 671 C CA . LYS A 1 88 ? 14.827 -2.607 -15.357 1.00 98.44 88 LYS A CA 1
ATOM 672 C C . LYS A 1 88 ? 14.954 -2.070 -13.931 1.00 98.44 88 LYS A C 1
ATOM 674 O O . LYS A 1 88 ? 14.081 -2.336 -13.115 1.00 98.44 88 LYS A O 1
ATOM 679 N N . LYS A 1 89 ? 15.939 -1.201 -13.672 1.00 98.62 89 LYS A N 1
ATOM 680 C CA . LYS A 1 89 ? 16.134 -0.570 -12.355 1.00 98.62 89 LYS A CA 1
ATOM 681 C C . LYS A 1 89 ? 14.878 0.163 -11.867 1.00 98.62 89 LYS A C 1
ATOM 683 O O . LYS A 1 89 ? 14.531 0.088 -10.694 1.00 98.62 89 LYS A O 1
ATOM 688 N N . SER A 1 90 ? 14.174 0.858 -12.763 1.00 98.69 90 SER A N 1
ATOM 689 C CA . SER A 1 90 ? 12.921 1.551 -12.441 1.00 98.69 90 SER A CA 1
ATOM 690 C C . SER A 1 90 ? 11.798 0.585 -12.049 1.00 98.69 90 SER A C 1
ATOM 692 O O . SER A 1 90 ? 11.062 0.866 -11.100 1.00 98.69 90 SER A O 1
ATOM 694 N N . ARG A 1 91 ? 11.678 -0.551 -12.748 1.00 98.81 91 ARG A N 1
ATOM 695 C CA . ARG A 1 91 ? 10.715 -1.610 -12.416 1.00 98.81 91 ARG A CA 1
ATOM 696 C C . ARG A 1 91 ? 11.033 -2.241 -11.068 1.00 98.81 91 ARG A C 1
ATOM 698 O O . ARG A 1 91 ? 10.134 -2.318 -10.241 1.00 98.81 91 ARG A O 1
ATOM 705 N N . ASP A 1 92 ? 12.291 -2.590 -10.824 1.00 98.56 92 ASP A N 1
ATOM 706 C CA . ASP A 1 92 ? 12.719 -3.205 -9.564 1.00 98.56 92 ASP A CA 1
ATOM 707 C C . ASP A 1 92 ? 12.471 -2.252 -8.386 1.00 98.56 92 ASP A C 1
ATOM 709 O O . ASP A 1 92 ? 11.874 -2.632 -7.384 1.00 98.56 92 ASP A O 1
ATOM 713 N N . ALA A 1 93 ? 12.809 -0.967 -8.542 1.00 98.44 93 ALA A N 1
ATOM 714 C CA . ALA A 1 93 ? 12.534 0.045 -7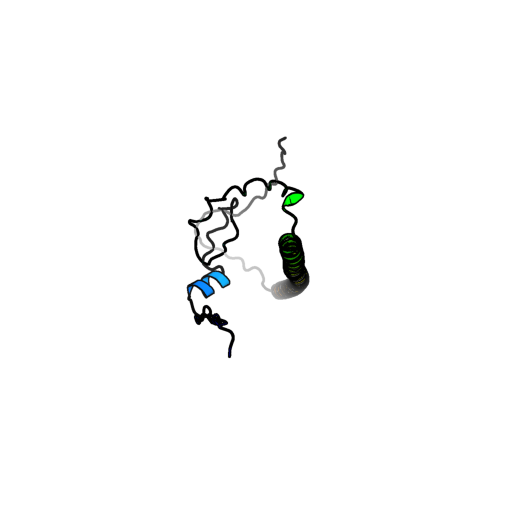.527 1.00 98.44 93 ALA A CA 1
ATOM 715 C C . ALA A 1 93 ? 11.031 0.238 -7.269 1.00 98.44 93 ALA A C 1
ATOM 717 O O . ALA A 1 93 ? 10.634 0.504 -6.137 1.00 98.44 93 ALA A O 1
ATOM 718 N N . ARG A 1 94 ? 10.185 0.154 -8.305 1.00 98.62 94 ARG A N 1
ATOM 719 C CA . ARG A 1 94 ? 8.726 0.191 -8.131 1.00 98.62 94 ARG A CA 1
ATOM 720 C C . ARG A 1 94 ? 8.243 -1.040 -7.371 1.00 98.62 94 ARG A C 1
ATOM 722 O O . ARG A 1 94 ? 7.526 -0.864 -6.394 1.00 98.62 94 ARG A O 1
ATOM 729 N N . LYS A 1 95 ? 8.688 -2.227 -7.779 1.00 98.62 95 LYS A N 1
ATOM 730 C CA . LYS A 1 95 ? 8.319 -3.492 -7.150 1.00 98.62 95 LYS A CA 1
ATOM 731 C C . LYS A 1 95 ? 8.667 -3.497 -5.662 1.00 98.62 95 LYS A C 1
ATOM 733 O O . LYS A 1 95 ? 7.796 -3.742 -4.850 1.00 98.62 95 LYS A O 1
ATOM 738 N N . ILE A 1 96 ? 9.885 -3.091 -5.296 1.00 98.56 96 ILE A N 1
ATOM 739 C CA . ILE A 1 96 ? 10.304 -2.989 -3.887 1.00 98.56 96 ILE A CA 1
ATOM 740 C C . ILE A 1 96 ? 9.372 -2.071 -3.082 1.00 98.56 96 ILE A C 1
ATOM 742 O O . ILE A 1 96 ? 9.030 -2.380 -1.944 1.00 98.56 96 ILE A O 1
ATOM 746 N N . ARG A 1 97 ? 8.947 -0.934 -3.654 1.00 98.31 97 ARG A N 1
ATOM 747 C CA . ARG A 1 97 ? 8.003 -0.037 -2.969 1.00 98.31 97 ARG A CA 1
ATOM 748 C C . ARG A 1 97 ? 6.629 -0.678 -2.797 1.00 98.31 97 ARG A C 1
ATOM 750 O O . ARG A 1 97 ? 6.047 -0.542 -1.729 1.00 98.31 97 ARG A O 1
ATOM 757 N N . GLU A 1 98 ? 6.117 -1.334 -3.832 1.00 98.50 98 GLU A N 1
ATOM 758 C CA . GLU A 1 98 ? 4.826 -2.030 -3.794 1.00 98.50 98 GLU A CA 1
ATOM 759 C C . GLU A 1 98 ? 4.852 -3.181 -2.777 1.00 98.50 98 GLU A C 1
ATOM 761 O O . GLU A 1 98 ? 3.963 -3.256 -1.931 1.00 98.50 98 GLU A O 1
ATOM 766 N N . ASP A 1 99 ? 5.918 -3.983 -2.773 1.00 98.56 99 ASP A N 1
ATOM 767 C CA . ASP A 1 99 ? 6.136 -5.074 -1.818 1.00 98.56 99 ASP A CA 1
ATOM 768 C C . ASP A 1 99 ? 6.218 -4.545 -0.374 1.00 98.56 99 ASP A C 1
ATOM 770 O O . ASP A 1 99 ? 5.597 -5.101 0.531 1.00 98.56 99 ASP A O 1
ATOM 774 N N . HIS A 1 100 ? 6.921 -3.429 -0.142 1.00 98.62 100 HIS A N 1
ATOM 775 C CA . HIS A 1 100 ? 6.988 -2.802 1.182 1.00 98.62 100 HIS A CA 1
ATOM 776 C C . HIS A 1 100 ? 5.616 -2.293 1.651 1.00 98.62 100 HIS A C 1
ATOM 778 O O . HIS A 1 100 ? 5.255 -2.475 2.814 1.00 98.62 100 HIS A O 1
ATOM 784 N N . ILE A 1 101 ? 4.829 -1.682 0.759 1.00 98.44 101 ILE A N 1
ATOM 785 C CA . ILE A 1 101 ? 3.466 -1.238 1.082 1.00 98.44 101 ILE A CA 1
ATOM 786 C C . ILE A 1 101 ? 2.585 -2.440 1.431 1.00 98.44 101 ILE A C 1
ATOM 788 O O . ILE A 1 101 ? 1.879 -2.390 2.437 1.00 98.44 101 ILE A O 1
ATOM 792 N N . ALA A 1 102 ? 2.652 -3.517 0.645 1.00 98.44 102 ALA A N 1
ATOM 793 C CA . ALA A 1 102 ? 1.894 -4.738 0.895 1.00 98.44 102 ALA A CA 1
ATOM 794 C C . ALA A 1 102 ? 2.263 -5.368 2.246 1.00 98.44 102 ALA A C 1
ATOM 796 O O . ALA A 1 102 ? 1.378 -5.674 3.042 1.00 98.44 102 ALA A O 1
ATOM 797 N N . LEU A 1 103 ? 3.560 -5.482 2.548 1.00 98.62 103 LEU A N 1
ATOM 798 C CA . LEU A 1 103 ? 4.033 -6.004 3.830 1.00 98.62 103 LEU A CA 1
ATOM 799 C C . LEU A 1 103 ? 3.536 -5.154 5.006 1.00 98.62 103 LEU A C 1
ATOM 801 O O . LEU A 1 103 ? 3.023 -5.689 5.986 1.00 98.62 103 LEU A O 1
ATOM 805 N N . LYS A 1 104 ? 3.646 -3.826 4.900 1.00 98.50 104 LYS A N 1
ATOM 806 C CA . LYS A 1 104 ? 3.178 -2.913 5.947 1.00 98.50 104 LYS A CA 1
ATOM 807 C C . LYS A 1 104 ? 1.665 -3.015 6.159 1.00 98.50 104 LYS A C 1
ATOM 809 O O . LYS A 1 104 ? 1.219 -2.982 7.301 1.00 98.50 104 LYS A O 1
ATOM 814 N N . ALA A 1 105 ? 0.886 -3.138 5.084 1.00 98.56 105 ALA A N 1
ATOM 815 C CA . ALA A 1 105 ? -0.560 -3.322 5.175 1.00 98.56 105 ALA A CA 1
ATOM 816 C C . ALA A 1 105 ? -0.908 -4.618 5.919 1.00 98.56 105 ALA A C 1
ATOM 818 O O . ALA A 1 105 ? -1.678 -4.570 6.873 1.00 98.56 105 ALA A O 1
ATOM 819 N N . LEU A 1 106 ? -0.259 -5.732 5.566 1.00 98.50 106 LEU A N 1
ATOM 820 C CA . LEU A 1 106 ? -0.451 -7.021 6.238 1.00 98.50 106 LEU A CA 1
ATOM 821 C C . LEU A 1 106 ? -0.135 -6.953 7.739 1.00 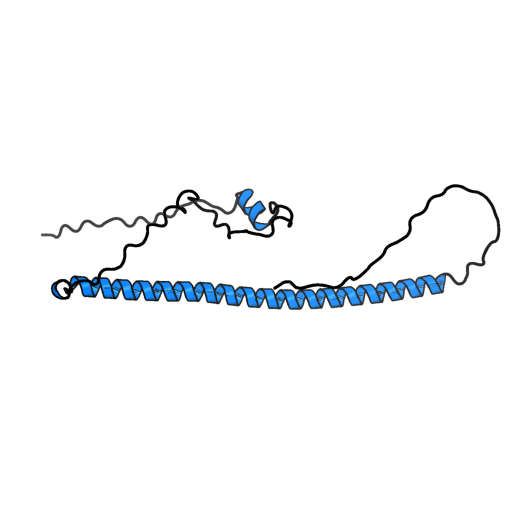98.50 106 LEU A C 1
ATOM 823 O O . LEU A 1 106 ? -0.901 -7.462 8.553 1.00 98.50 106 LEU A O 1
ATOM 827 N N . MET A 1 107 ? 0.968 -6.301 8.121 1.00 98.69 107 MET A N 1
ATOM 828 C CA . MET A 1 107 ? 1.321 -6.121 9.536 1.00 98.69 107 MET A CA 1
ATOM 829 C C . MET A 1 107 ? 0.254 -5.325 10.292 1.00 98.69 107 MET A C 1
ATOM 831 O O . MET A 1 107 ? -0.190 -5.744 11.357 1.00 98.69 107 MET A O 1
ATOM 835 N N . LEU A 1 108 ? -0.201 -4.207 9.721 1.00 98.62 108 LEU A N 1
ATOM 836 C CA . LEU A 1 108 ? -1.232 -3.371 10.339 1.00 98.62 108 LEU A CA 1
ATOM 837 C C . LEU A 1 108 ? -2.584 -4.089 10.429 1.00 98.62 108 LEU A C 1
ATOM 839 O O . LEU A 1 108 ? -3.293 -3.929 11.419 1.00 98.62 108 LEU A O 1
ATOM 843 N N . GLU A 1 109 ? -2.949 -4.888 9.425 1.00 98.44 109 GLU A N 1
ATOM 844 C CA . GLU A 1 109 ? -4.154 -5.723 9.456 1.00 98.44 109 GLU A CA 1
ATOM 845 C C . GLU A 1 109 ? -4.081 -6.767 10.574 1.00 98.44 109 GLU A C 1
ATOM 847 O O . GLU A 1 109 ? -5.051 -6.944 11.317 1.00 98.44 109 GLU A O 1
ATOM 852 N N . HIS A 1 110 ? -2.921 -7.406 10.739 1.00 98.62 110 HIS A N 1
ATOM 853 C CA . HIS A 1 110 ? -2.681 -8.372 11.804 1.00 98.62 110 HIS A CA 1
ATOM 854 C C . HIS A 1 110 ? -2.765 -7.732 13.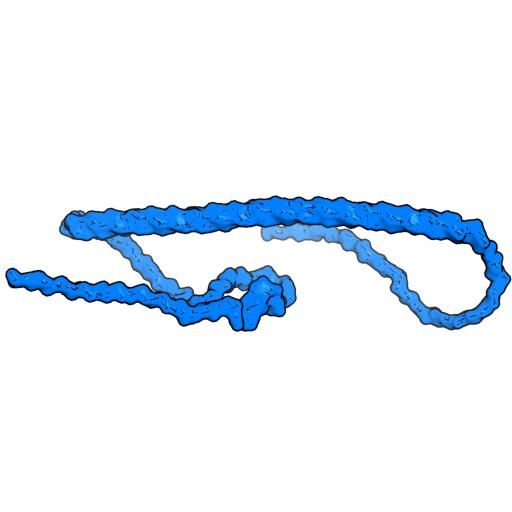197 1.00 98.62 110 HIS A C 1
ATOM 856 O O . HIS A 1 110 ? -3.509 -8.212 14.054 1.00 98.62 110 HIS A O 1
ATOM 862 N N . GLU A 1 111 ? -2.075 -6.611 13.414 1.00 98.50 111 GLU A N 1
ATOM 863 C CA . GLU A 1 111 ? -2.138 -5.858 14.671 1.00 98.50 111 GLU A CA 1
ATOM 864 C C . GLU A 1 111 ? -3.565 -5.385 14.974 1.00 98.50 111 GLU A C 1
ATOM 866 O O . GLU A 1 111 ? -4.051 -5.529 16.096 1.00 98.50 111 GLU A O 1
ATOM 871 N N . ASN A 1 112 ? -4.289 -4.882 13.971 1.00 98.44 112 ASN A N 1
ATOM 872 C CA . ASN A 1 112 ? -5.675 -4.451 14.134 1.00 98.44 112 ASN A CA 1
ATOM 873 C C . ASN A 1 112 ? -6.593 -5.611 14.548 1.00 98.44 112 ASN A C 1
ATOM 875 O O . ASN A 1 112 ? -7.462 -5.431 15.404 1.00 98.44 112 ASN A O 1
ATOM 879 N N . ALA A 1 113 ? -6.395 -6.798 13.969 1.00 98.56 113 ALA A N 1
ATOM 880 C CA . ALA A 1 113 ? -7.135 -7.995 14.347 1.00 98.56 113 ALA A CA 1
ATOM 881 C C . ALA A 1 113 ? -6.872 -8.377 15.812 1.00 98.56 113 ALA A C 1
ATOM 883 O O . ALA A 1 113 ? -7.825 -8.599 16.559 1.00 98.56 113 ALA A O 1
ATOM 884 N N . ILE A 1 114 ? -5.607 -8.368 16.246 1.00 98.56 114 ILE A N 1
ATOM 885 C CA . ILE A 1 114 ? -5.234 -8.631 17.644 1.00 98.56 114 ILE A CA 1
ATOM 886 C C . ILE A 1 114 ? -5.899 -7.618 18.582 1.00 98.56 114 ILE A C 1
ATOM 888 O O . ILE A 1 114 ? -6.548 -8.007 19.552 1.00 98.56 114 ILE A O 1
ATOM 892 N N . LEU A 1 115 ? -5.798 -6.324 18.274 1.00 98.69 115 LEU A N 1
ATOM 893 C CA . LEU A 1 115 ? -6.387 -5.265 19.096 1.00 98.69 115 LEU A CA 1
ATOM 894 C C . LEU A 1 115 ? -7.911 -5.402 19.202 1.00 98.69 115 LEU A C 1
ATOM 896 O O . LEU A 1 115 ? -8.475 -5.217 20.278 1.00 98.69 115 LEU A O 1
ATOM 900 N N . LYS A 1 116 ? -8.595 -5.773 18.112 1.00 98.50 116 LYS A N 1
ATOM 901 C CA . LYS A 1 116 ? -10.043 -6.035 18.128 1.00 98.50 116 LYS A CA 1
ATOM 902 C C . LYS A 1 116 ? -10.410 -7.189 19.057 1.00 98.50 116 LYS A C 1
ATOM 904 O O . LYS A 1 116 ? -11.381 -7.062 19.801 1.00 98.50 116 LYS A O 1
ATOM 909 N N . VAL A 1 117 ? -9.638 -8.277 19.037 1.00 98.56 117 VAL A N 1
ATOM 910 C CA . VAL A 1 117 ? -9.839 -9.424 19.938 1.00 98.56 117 VAL A CA 1
ATOM 911 C C . VAL A 1 117 ? -9.618 -9.013 21.394 1.00 98.56 117 VAL A C 1
ATOM 913 O O . VAL A 1 117 ? -10.462 -9.295 22.240 1.00 98.56 117 VAL A O 1
ATOM 916 N N . GLN A 1 118 ? -8.542 -8.279 21.685 1.00 98.50 118 GLN A N 1
ATOM 917 C CA . GLN A 1 118 ? -8.256 -7.790 23.038 1.00 98.50 118 GLN A CA 1
ATOM 918 C C . GLN A 1 118 ? -9.368 -6.872 23.563 1.00 98.50 118 GLN A C 1
ATOM 920 O O . GLN A 1 118 ? -9.838 -7.043 24.685 1.00 98.50 118 GLN A O 1
ATOM 925 N N . ILE A 1 119 ? -9.846 -5.934 22.739 1.00 98.62 119 ILE A N 1
ATOM 926 C CA . ILE A 1 119 ? -10.964 -5.051 23.098 1.00 98.62 119 ILE A CA 1
ATOM 927 C C . ILE A 1 119 ? -12.241 -5.857 23.356 1.00 98.62 119 ILE A C 1
ATOM 929 O O . ILE A 1 119 ? -12.984 -5.526 24.279 1.00 98.62 119 ILE A O 1
ATOM 933 N N . ALA A 1 120 ? -12.520 -6.885 22.551 1.00 98.44 120 ALA A N 1
ATOM 934 C CA . ALA A 1 120 ? -13.677 -7.748 22.759 1.00 98.44 120 ALA A CA 1
ATOM 935 C C . ALA A 1 120 ? -13.591 -8.493 24.102 1.00 98.44 120 ALA A C 1
ATOM 937 O O . ALA A 1 120 ? -14.540 -8.404 24.878 1.00 98.44 120 ALA A O 1
ATOM 938 N N . SER A 1 121 ? -12.442 -9.108 24.415 1.00 98.31 121 SER A N 1
ATOM 939 C CA . SER A 1 121 ? -12.197 -9.794 25.698 1.00 98.31 121 SER A CA 1
ATOM 940 C C . SER A 1 121 ? -12.402 -8.858 26.888 1.00 98.31 121 SER A C 1
ATOM 942 O O . SER A 1 121 ? -13.201 -9.133 27.777 1.00 98.31 121 SER A O 1
ATOM 944 N N . LEU A 1 122 ? -11.764 -7.683 26.863 1.00 98.25 122 LEU A N 1
ATOM 945 C CA . LEU A 1 122 ? -11.878 -6.706 27.948 1.00 98.25 122 LEU A CA 1
ATOM 946 C C . LEU A 1 122 ? -13.312 -6.186 28.119 1.00 98.25 122 LEU A C 1
ATOM 948 O O . LEU A 1 122 ? -13.757 -5.921 29.236 1.00 98.25 122 LEU A O 1
ATOM 952 N N . ARG A 1 123 ? -14.059 -6.027 27.019 1.00 98.19 123 ARG A N 1
ATOM 953 C CA . ARG A 1 123 ? -15.476 -5.642 27.076 1.00 98.19 123 ARG A CA 1
ATOM 954 C C . ARG A 1 123 ? -16.334 -6.739 27.692 1.00 98.19 123 ARG A C 1
ATOM 956 O O . ARG A 1 123 ? -17.220 -6.409 28.476 1.00 98.19 123 ARG A O 1
ATOM 963 N N . GLU A 1 124 ? -16.083 -7.998 27.355 1.00 98.12 124 GLU A N 1
ATOM 964 C CA . GLU A 1 124 ? -16.785 -9.146 27.929 1.00 98.12 124 GLU A CA 1
ATOM 965 C C . GLU A 1 124 ? -16.507 -9.275 29.432 1.00 98.12 124 GLU A C 1
ATOM 967 O O . GLU A 1 124 ? -17.444 -9.358 30.227 1.00 98.12 124 GLU A O 1
ATOM 972 N N . GLU A 1 125 ? -15.243 -9.171 29.848 1.00 97.56 125 GLU A N 1
ATOM 973 C CA . GLU A 1 125 ? -14.846 -9.160 31.260 1.00 97.56 125 GLU A CA 1
ATOM 974 C C . GLU A 1 125 ? -15.526 -8.018 32.026 1.00 97.56 125 GLU A C 1
ATOM 976 O O . GLU A 1 125 ? -16.142 -8.235 33.073 1.00 97.56 125 GLU A O 1
ATOM 981 N N . ALA A 1 126 ? -15.504 -6.800 31.475 1.00 97.38 126 ALA A N 1
ATOM 982 C CA . ALA A 1 126 ? -16.162 -5.649 32.085 1.00 97.38 126 ALA A CA 1
ATOM 983 C C . ALA A 1 126 ? -17.686 -5.831 32.194 1.00 97.38 126 ALA A C 1
ATOM 985 O O . ALA A 1 126 ? -18.288 -5.429 33.193 1.00 97.38 126 ALA A O 1
ATOM 986 N N . GLN A 1 127 ? -18.329 -6.431 31.188 1.00 97.50 127 GLN A N 1
ATOM 987 C CA . GLN A 1 127 ? -19.759 -6.752 31.231 1.00 97.50 127 GLN A CA 1
ATOM 988 C C . GLN A 1 127 ? -20.063 -7.817 32.286 1.00 97.50 127 GLN A C 1
ATOM 990 O O . GLN A 1 127 ? -21.007 -7.652 33.058 1.00 97.50 127 GLN A O 1
ATOM 995 N N . SER A 1 128 ? -19.248 -8.869 32.366 1.00 96.25 128 SER A N 1
ATOM 996 C CA . SER A 1 128 ? -19.372 -9.920 33.376 1.00 96.25 128 SER A CA 1
ATOM 997 C C . SER A 1 128 ? -19.284 -9.345 34.792 1.00 96.25 128 SER A C 1
ATOM 999 O O . SER A 1 128 ? -20.183 -9.560 35.609 1.00 96.25 128 SER A O 1
ATOM 1001 N N . LEU A 1 129 ? -18.279 -8.504 35.058 1.00 96.00 129 LEU A N 1
ATOM 1002 C CA . LEU A 1 129 ? -18.128 -7.820 36.345 1.00 96.00 129 LEU A CA 1
ATOM 1003 C C . LEU A 1 129 ? -19.325 -6.914 36.659 1.00 96.00 129 LEU A C 1
ATOM 1005 O O . LEU A 1 129 ? -19.848 -6.955 37.772 1.00 96.00 129 LEU A O 1
ATOM 1009 N N . ARG A 1 130 ? -19.823 -6.144 35.681 1.00 95.19 130 ARG A N 1
ATOM 1010 C CA . ARG A 1 130 ? -21.047 -5.338 35.854 1.00 95.19 130 ARG A CA 1
ATOM 1011 C C . ARG A 1 130 ? -22.251 -6.202 36.225 1.00 95.19 130 ARG A C 1
ATOM 1013 O O . ARG A 1 130 ? -22.993 -5.836 37.133 1.00 95.19 130 ARG A O 1
ATOM 1020 N N . HIS A 1 131 ? -22.442 -7.347 35.568 1.00 94.25 131 HIS A N 1
ATOM 1021 C CA . HIS A 1 131 ? -23.529 -8.269 35.902 1.00 94.25 131 HIS A CA 1
ATOM 1022 C C . HIS A 1 131 ? -23.403 -8.815 37.329 1.00 94.25 131 HIS A C 1
ATOM 1024 O O . HIS A 1 131 ? -24.410 -8.900 38.030 1.00 94.25 131 HIS A O 1
ATOM 1030 N N . VAL A 1 132 ? -22.191 -9.159 37.779 1.00 94.19 132 VAL A N 1
ATOM 1031 C CA . VAL A 1 132 ? -21.947 -9.619 39.156 1.00 94.19 132 VAL A CA 1
ATOM 1032 C C . VAL A 1 132 ? -22.283 -8.525 40.170 1.00 94.19 132 VAL A C 1
ATOM 1034 O O . VAL A 1 132 ? -23.012 -8.795 41.123 1.00 94.19 132 VAL A O 1
ATOM 1037 N N . LEU A 1 133 ? -21.833 -7.288 39.944 1.00 92.19 133 LEU A N 1
ATOM 1038 C CA . LEU A 1 133 ? -22.121 -6.162 40.839 1.00 92.19 133 LEU A CA 1
ATOM 1039 C C . LEU A 1 133 ? -23.625 -5.867 40.936 1.00 92.19 133 LEU A C 1
ATOM 1041 O O . LEU A 1 133 ? -24.146 -5.683 42.034 1.00 92.19 133 LEU A O 1
ATOM 1045 N N . ILE A 1 134 ? -24.351 -5.895 39.814 1.00 92.25 134 ILE A N 1
ATOM 1046 C CA . ILE A 1 134 ? -25.812 -5.699 39.800 1.00 92.25 134 ILE A CA 1
ATOM 1047 C C . ILE A 1 134 ? -26.528 -6.824 40.567 1.00 92.25 134 ILE A C 1
ATOM 1049 O O . ILE A 1 134 ? -27.445 -6.559 41.350 1.00 92.25 134 ILE A O 1
ATOM 1053 N N . LYS A 1 135 ? -26.105 -8.083 40.388 1.00 87.81 135 LYS A N 1
ATOM 1054 C CA . LYS A 1 135 ? -26.650 -9.223 41.146 1.00 87.81 135 LYS A CA 1
ATOM 1055 C C . LYS A 1 135 ? -26.418 -9.068 42.653 1.00 87.81 135 LYS A C 1
ATOM 1057 O O . LYS A 1 135 ? -27.330 -9.316 43.430 1.00 87.81 135 LYS A O 1
ATOM 1062 N N . GLN A 1 136 ? -25.238 -8.605 43.066 1.00 85.19 136 GLN A N 1
ATOM 1063 C CA . GLN A 1 136 ? -24.930 -8.363 44.480 1.00 85.19 136 GLN A CA 1
ATOM 1064 C C . GLN A 1 136 ? -25.753 -7.207 45.068 1.00 85.19 136 GLN A C 1
ATOM 1066 O O . GLN A 1 136 ? -26.296 -7.328 46.167 1.00 85.19 136 GLN A O 1
ATOM 1071 N N . GLN A 1 137 ? -25.911 -6.110 44.321 1.00 75.38 137 GLN A N 1
ATOM 1072 C CA . GLN A 1 137 ? -26.708 -4.963 44.755 1.00 75.38 137 GLN A CA 1
ATOM 1073 C C . GLN A 1 137 ? -28.189 -5.326 44.914 1.00 75.38 137 GLN A C 1
ATOM 1075 O O . GLN A 1 137 ? -28.813 -4.936 45.893 1.00 75.38 137 GLN A O 1
ATOM 1080 N N . THR A 1 138 ? -28.739 -6.133 44.004 1.00 65.31 138 THR A N 1
ATOM 1081 C CA . THR A 1 138 ? -30.127 -6.616 44.104 1.00 65.31 138 THR A CA 1
ATOM 1082 C C . THR A 1 138 ? -30.328 -7.600 45.259 1.00 65.31 138 THR A C 1
ATOM 1084 O O . THR A 1 138 ? -31.344 -7.507 45.942 1.00 65.31 138 THR A O 1
ATOM 1087 N N . SER A 1 139 ? -29.350 -8.459 45.577 1.00 60.22 139 SER A N 1
ATOM 1088 C CA . SER A 1 139 ? -29.410 -9.307 46.782 1.00 60.22 139 SER A CA 1
ATOM 1089 C C . SER A 1 139 ? -29.295 -8.535 48.106 1.00 60.22 139 SER A C 1
ATOM 1091 O O . SER A 1 139 ? -29.786 -9.010 49.125 1.00 60.22 139 SER A O 1
ATOM 1093 N N . GLY A 1 140 ? -28.698 -7.336 48.100 1.00 55.50 140 GLY A N 1
ATOM 1094 C CA . GLY A 1 140 ? -28.629 -6.444 49.265 1.00 55.50 140 GLY A CA 1
ATOM 1095 C C . GLY A 1 140 ? -29.875 -5.574 49.489 1.00 55.50 140 GLY A C 1
ATOM 1096 O O . GLY A 1 140 ? -29.980 -4.938 50.532 1.00 55.50 140 GLY A O 1
ATOM 1097 N N . ILE A 1 141 ? -30.822 -5.538 48.540 1.00 52.88 141 ILE A N 1
ATOM 1098 C CA . ILE A 1 141 ? -32.037 -4.697 48.602 1.00 52.88 141 ILE A CA 1
ATOM 1099 C C . ILE A 1 141 ? -33.261 -5.469 49.146 1.00 52.88 141 ILE A C 1
ATOM 1101 O O . ILE A 1 141 ? -34.279 -4.863 49.471 1.00 52.88 141 ILE A O 1
ATOM 1105 N N . SER A 1 142 ? -33.165 -6.784 49.373 1.00 46.78 142 SER A N 1
ATOM 1106 C CA . SER A 1 142 ? -34.265 -7.621 49.896 1.00 46.78 142 SER A CA 1
ATOM 1107 C C . SER A 1 142 ? -34.636 -7.398 51.380 1.00 46.78 142 SER A C 1
ATOM 1109 O O . SER A 1 142 ? -35.228 -8.283 51.990 1.00 46.78 142 SER A O 1
ATOM 1111 N N . GLN A 1 143 ? -34.304 -6.249 51.981 1.00 45.38 143 GLN A N 1
ATOM 1112 C CA . GLN A 1 143 ? -34.682 -5.891 53.362 1.00 45.38 143 GLN A CA 1
ATOM 1113 C C . GLN A 1 143 ? -35.336 -4.503 53.492 1.00 45.38 143 GLN A C 1
ATOM 1115 O O . GLN A 1 143 ? -35.359 -3.938 54.582 1.00 45.38 143 GLN A O 1
ATOM 1120 N N . VAL A 1 144 ? -35.882 -3.927 52.414 1.00 54.72 144 VAL A N 1
ATOM 1121 C CA . VAL A 1 144 ? -36.692 -2.702 52.530 1.00 54.72 144 VAL A CA 1
ATOM 1122 C C . VAL A 1 144 ? -38.156 -3.032 52.268 1.00 54.72 144 VAL A C 1
ATOM 1124 O O . VAL A 1 144 ? -38.588 -3.185 51.127 1.00 54.72 144 VAL A O 1
ATOM 1127 N N . SER A 1 145 ? -38.905 -3.168 53.361 1.00 43.50 145 SER A N 1
ATOM 1128 C CA . SER A 1 145 ? -40.364 -3.266 53.383 1.00 43.50 145 SER A CA 1
ATOM 1129 C C . SER A 1 145 ? -41.003 -2.081 52.640 1.00 43.50 145 SER A C 1
ATOM 1131 O O . SER A 1 145 ? -40.553 -0.948 52.836 1.00 43.50 145 SER A O 1
ATOM 1133 N N . PRO A 1 146 ? -42.061 -2.286 51.833 1.00 52.78 146 PRO A N 1
ATOM 1134 C CA . PRO A 1 146 ? -42.804 -1.183 51.233 1.00 52.78 146 PRO A CA 1
ATOM 1135 C C . PRO A 1 146 ? -43.489 -0.365 52.335 1.00 52.78 146 PRO A C 1
ATOM 1137 O O . PRO A 1 146 ? -44.341 -0.882 53.054 1.00 52.78 146 PRO A O 1
ATOM 1140 N N . ILE A 1 147 ? -43.097 0.900 52.489 1.00 52.41 147 ILE A N 1
ATOM 1141 C CA . ILE A 1 147 ? -43.845 1.873 53.287 1.00 52.41 147 ILE A CA 1
ATOM 1142 C C . ILE A 1 147 ? -44.894 2.531 52.386 1.00 52.41 147 ILE A C 1
ATOM 1144 O O . ILE A 1 147 ? -44.575 3.334 51.511 1.00 52.41 147 ILE A O 1
ATOM 1148 N N . ASP A 1 148 ? -46.156 2.163 52.586 1.00 43.38 148 ASP A N 1
ATOM 1149 C CA . ASP A 1 148 ? -47.297 2.888 52.035 1.00 43.38 148 ASP A CA 1
ATOM 1150 C C . ASP A 1 148 ? -47.425 4.246 52.739 1.00 43.38 148 ASP A C 1
ATOM 1152 O O . ASP A 1 148 ? -47.627 4.288 53.950 1.00 43.38 148 ASP A O 1
ATOM 1156 N N . ALA A 1 149 ? -47.330 5.346 51.986 1.00 44.06 149 ALA A N 1
ATOM 1157 C CA . ALA A 1 149 ? -48.172 6.537 52.155 1.00 44.06 149 ALA A CA 1
ATOM 1158 C C . ALA A 1 149 ? -47.811 7.633 51.135 1.00 44.06 149 ALA A C 1
ATOM 1160 O O . ALA A 1 149 ? -46.780 8.293 51.216 1.00 44.06 149 ALA A O 1
ATOM 1161 N N . THR A 1 150 ? -48.724 7.809 50.181 1.00 43.19 150 THR A N 1
ATOM 1162 C CA . THR A 1 150 ? -49.432 9.062 49.875 1.00 43.19 150 THR A CA 1
ATOM 1163 C C . THR A 1 150 ? -48.652 10.386 49.909 1.00 43.19 150 THR A C 1
ATOM 1165 O O . THR A 1 150 ? -48.282 10.867 50.976 1.00 43.19 150 THR A O 1
ATOM 1168 N N . THR A 1 151 ? -48.649 11.081 48.759 1.00 44.00 151 THR A N 1
ATOM 1169 C CA . THR A 1 151 ? -49.083 12.495 48.584 1.00 44.00 151 THR A CA 1
ATOM 1170 C C . THR A 1 151 ? -48.132 13.324 47.709 1.00 44.00 151 THR A C 1
ATOM 1172 O O . THR A 1 151 ? -46.997 13.576 48.089 1.00 44.00 151 THR A O 1
ATOM 1175 N N . THR A 1 152 ? -48.695 13.832 46.599 1.00 45.47 152 THR A N 1
ATOM 1176 C CA . THR A 1 152 ? -48.295 15.043 45.843 1.00 45.47 152 THR A CA 1
ATOM 1177 C C . THR A 1 152 ? -46.950 14.974 45.110 1.00 45.47 152 THR A C 1
ATOM 1179 O O . THR A 1 152 ? -45.907 14.780 45.701 1.00 45.47 152 THR A O 1
ATOM 1182 N N . GLY A 1 153 ? -46.831 15.184 43.805 1.00 39.72 153 GLY A N 1
ATOM 1183 C CA . GLY A 1 153 ? -47.693 15.823 42.826 1.00 39.72 153 GLY A CA 1
ATOM 1184 C C . GLY A 1 153 ? -46.778 16.485 41.786 1.00 39.72 153 GLY A C 1
ATOM 1185 O O . GLY A 1 153 ? -45.755 17.055 42.155 1.00 39.72 153 GLY A O 1
ATOM 1186 N N . ASN A 1 154 ? -47.196 16.417 40.518 1.00 46.25 154 ASN A N 1
ATOM 1187 C CA . ASN A 1 154 ? -46.867 17.303 39.387 1.00 46.25 154 ASN A CA 1
ATOM 1188 C C . ASN A 1 154 ? -46.105 16.702 38.187 1.00 46.25 154 ASN A C 1
ATOM 1190 O O . ASN A 1 154 ? -44.951 16.303 38.281 1.00 46.25 154 ASN A O 1
ATOM 1194 N N . ASN A 1 155 ? -46.807 16.825 37.046 1.00 46.19 155 ASN A N 1
ATOM 1195 C CA . ASN A 1 155 ? -46.389 16.957 35.638 1.00 46.19 155 ASN A CA 1
ATOM 1196 C C . ASN A 1 155 ? -45.725 15.742 34.962 1.00 46.19 155 ASN A C 1
ATOM 1198 O O . ASN A 1 155 ? -44.622 15.348 35.310 1.00 46.19 155 ASN A O 1
ATOM 1202 N N . ARG A 1 156 ? -46.414 15.031 34.044 1.00 45.59 156 ARG A N 1
ATOM 1203 C CA . ARG A 1 156 ? -46.699 15.383 32.617 1.00 45.59 156 ARG A CA 1
ATOM 1204 C C . ARG A 1 156 ? -45.416 15.860 31.915 1.00 45.59 156 ARG A C 1
ATOM 1206 O O . ARG A 1 156 ? -44.857 16.861 32.332 1.00 45.59 156 ARG A O 1
ATOM 1213 N N . ASP A 1 157 ? -44.867 15.230 30.881 1.00 53.66 157 ASP A N 1
ATOM 1214 C CA . ASP A 1 157 ? -45.482 14.578 29.718 1.00 53.66 157 ASP A CA 1
ATOM 1215 C C . ASP A 1 157 ? -44.459 13.649 28.996 1.00 53.66 157 ASP A C 1
ATOM 1217 O O . ASP A 1 157 ? -43.294 13.586 29.398 1.00 53.66 157 ASP A O 1
ATOM 1221 N N . PRO A 1 158 ? -44.866 12.887 27.957 1.00 54.16 158 PRO A N 1
ATOM 1222 C CA . PRO A 1 158 ? -44.351 11.557 27.660 1.00 54.16 158 PRO A CA 1
ATOM 1223 C C . PRO A 1 158 ? -43.557 11.491 26.347 1.00 54.16 158 PRO A C 1
ATOM 1225 O O . PRO A 1 158 ? -44.028 11.942 25.306 1.00 54.16 158 PRO A O 1
ATOM 1228 N N . ARG A 1 159 ? -42.403 10.811 26.340 1.00 42.91 159 ARG A N 1
ATOM 1229 C CA . ARG A 1 159 ? -41.976 9.986 25.189 1.00 42.91 159 ARG A CA 1
ATOM 1230 C C . ARG A 1 159 ? -40.757 9.127 25.508 1.00 42.91 159 ARG A C 1
ATOM 1232 O O . ARG A 1 159 ? -39.608 9.486 25.288 1.00 42.91 159 ARG A O 1
ATOM 1239 N N . SER A 1 160 ? -41.062 7.933 25.979 1.00 45.06 160 SER A N 1
ATOM 1240 C CA . SER A 1 160 ? -40.305 6.711 25.742 1.00 45.06 160 SER A CA 1
ATOM 1241 C C . SER A 1 160 ? -41.074 5.997 24.595 1.00 45.06 160 SER A C 1
ATOM 1243 O O . SER A 1 160 ? -42.293 6.115 24.527 1.00 45.06 160 SER A O 1
ATOM 1245 N N . GLN A 1 161 ? -40.541 5.323 23.578 1.00 49.94 161 GLN A N 1
ATOM 1246 C CA . GLN A 1 161 ? -39.193 4.952 23.172 1.00 49.94 161 GLN A CA 1
ATOM 1247 C C . GLN A 1 161 ? -39.185 4.596 21.641 1.00 49.94 161 GLN A C 1
ATOM 1249 O O . GLN A 1 161 ? -39.824 5.335 20.891 1.00 49.94 161 GLN A O 1
ATOM 1254 N N . PRO A 1 162 ? -38.473 3.557 21.112 1.00 54.28 162 PRO A N 1
ATOM 1255 C CA . PRO A 1 162 ? -37.790 3.595 19.822 1.00 54.28 162 PRO A CA 1
ATOM 1256 C C . PRO A 1 162 ? -38.614 2.838 18.762 1.00 54.28 162 PRO A C 1
ATOM 1258 O O . PRO A 1 162 ? -39.695 2.331 19.055 1.00 54.28 162 PRO A O 1
ATOM 1261 N N . ARG A 1 163 ? -38.100 2.681 17.538 1.00 45.25 163 ARG A N 1
ATOM 1262 C CA . ARG A 1 163 ? -38.435 1.507 16.715 1.00 45.25 163 ARG A CA 1
ATOM 1263 C C . ARG A 1 163 ? -37.440 1.324 15.580 1.00 45.25 163 ARG A C 1
ATOM 1265 O O . ARG A 1 163 ? -37.354 2.128 14.659 1.00 45.25 163 ARG A O 1
ATOM 1272 N N . SER A 1 164 ? -36.722 0.213 15.666 1.00 46.97 164 SER A N 1
ATOM 1273 C CA . SER A 1 164 ? -36.222 -0.514 14.515 1.00 46.97 164 SER A CA 1
ATOM 1274 C C . SER A 1 164 ? -37.395 -0.893 13.609 1.00 46.97 164 SER A C 1
ATOM 1276 O O . SER A 1 164 ? -38.404 -1.421 14.071 1.00 46.97 164 SER A O 1
ATOM 1278 N N . THR A 1 165 ? -37.246 -0.671 12.309 1.00 50.91 165 THR A N 1
ATOM 1279 C CA . THR A 1 165 ? -37.864 -1.533 11.300 1.00 50.91 165 THR A CA 1
ATOM 1280 C C . THR A 1 165 ? -36.850 -1.739 10.190 1.00 50.91 165 THR A C 1
ATOM 1282 O O . THR A 1 165 ? -36.393 -0.801 9.544 1.00 50.91 165 THR A O 1
ATOM 1285 N N . ALA A 1 166 ? -36.449 -2.996 10.040 1.00 48.16 166 ALA A N 1
ATOM 1286 C CA . ALA A 1 166 ? -35.837 -3.498 8.833 1.00 48.16 166 ALA A CA 1
ATOM 1287 C C . ALA A 1 166 ? -36.847 -3.365 7.685 1.00 48.16 166 ALA A C 1
ATOM 1289 O O . ALA A 1 166 ? -38.012 -3.728 7.848 1.00 48.16 166 ALA A O 1
ATOM 1290 N N . ALA A 1 167 ? -36.395 -2.887 6.531 1.00 49.75 167 ALA A N 1
ATOM 1291 C CA . ALA A 1 167 ? -37.108 -3.042 5.275 1.00 49.75 167 ALA A CA 1
ATOM 1292 C C . ALA A 1 167 ? -36.091 -3.313 4.163 1.00 49.75 167 ALA A C 1
ATOM 1294 O O . ALA A 1 167 ? -35.072 -2.641 4.027 1.00 49.75 167 ALA A O 1
ATOM 1295 N N . SER A 1 168 ? -36.384 -4.382 3.442 1.00 45.53 168 SER A N 1
ATOM 1296 C CA . SER A 1 168 ? -35.608 -5.039 2.405 1.00 45.53 168 SER A CA 1
ATOM 1297 C C . SER A 1 168 ? -35.804 -4.351 1.043 1.00 45.53 168 SER A C 1
ATOM 1299 O O . SER A 1 168 ? -36.955 -4.127 0.689 1.00 45.53 168 SER A O 1
ATOM 1301 N N . LEU A 1 169 ? -34.699 -4.124 0.301 1.00 46.41 169 LEU A N 1
ATOM 1302 C CA . LEU A 1 169 ? -34.518 -4.219 -1.176 1.00 46.41 169 LEU A CA 1
ATOM 1303 C C . LEU A 1 169 ? -35.383 -3.319 -2.122 1.00 46.41 169 LEU A C 1
ATOM 1305 O O . LEU A 1 169 ? -36.426 -2.840 -1.695 1.00 46.41 169 LEU A O 1
ATOM 1309 N N . PRO A 1 170 ? -34.992 -3.049 -3.406 1.00 62.47 170 PRO A N 1
ATOM 1310 C CA . PRO A 1 170 ? -34.224 -3.931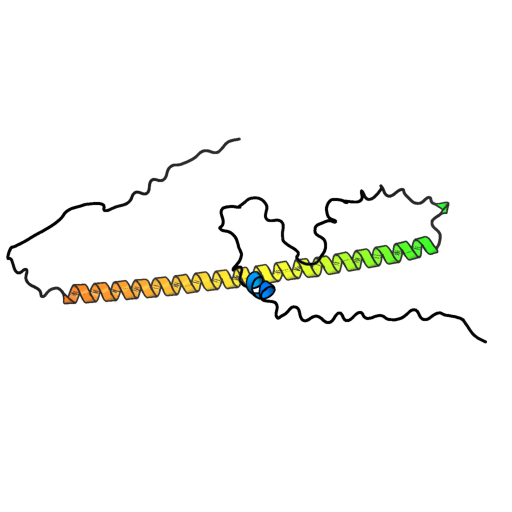 -4.298 1.00 62.47 170 PRO A CA 1
ATOM 1311 C C . PRO A 1 170 ? -33.124 -3.328 -5.198 1.00 62.47 170 PRO A C 1
ATOM 1313 O O . PRO A 1 170 ? -33.015 -2.128 -5.441 1.00 62.47 170 PRO A O 1
ATOM 1316 N N . CYS A 1 171 ? -32.329 -4.267 -5.723 1.00 49.44 171 CYS A N 1
ATOM 1317 C CA . CYS A 1 171 ? -31.420 -4.162 -6.860 1.00 49.44 171 CYS A CA 1
ATOM 1318 C C . CYS A 1 171 ? -32.077 -3.525 -8.093 1.00 49.44 171 CYS A C 1
ATOM 1320 O O . CYS A 1 171 ? -33.256 -3.756 -8.368 1.00 49.44 171 CYS A O 1
ATOM 1322 N N . ARG A 1 172 ? -31.282 -2.815 -8.899 1.00 53.28 172 ARG A N 1
ATOM 1323 C CA . ARG A 1 172 ? -31.675 -2.409 -10.250 1.00 53.28 172 ARG A CA 1
ATOM 1324 C C . ARG A 1 172 ? -30.516 -2.628 -11.227 1.00 53.28 172 ARG A C 1
ATOM 1326 O O . ARG A 1 172 ? -29.362 -2.457 -10.842 1.00 53.28 172 ARG A O 1
ATOM 1333 N N . ALA A 1 173 ? -30.912 -3.102 -12.409 1.00 56.75 173 ALA A N 1
ATOM 1334 C CA . ALA A 1 173 ? -30.140 -3.655 -13.522 1.00 56.75 173 ALA A CA 1
ATOM 1335 C C . ALA A 1 173 ? -29.126 -2.705 -14.168 1.00 56.75 173 ALA A C 1
ATOM 1337 O O . ALA A 1 173 ? -29.358 -1.475 -14.121 1.00 56.75 173 ALA A O 1
#

Foldseek 3Di:
DDDPDPPPDDDPVPDDDDPPDDPVVVCVVVVVPDDDDPPPDDPDPDDPDDDPPCVVPPPPPPDDDDDDPVPCDPVNVVVVVVVVVVVVVVVVVVVVVVVVVVVVVVVVVVVVVVVVVVVVVVVVVVVVVVVVVVVVVVVVVVPDDDDDDDDDDDDDDDDDDDDDDDDDDDDDD

pLDDT: mean 70.53, std 22.71, range [37.66, 98.81]